Protein AF-A0A7K4DUK7-F1 (afdb_monomer)

Foldseek 3Di:
DPPLDCPVPQQPDLPCDPVNPRPPRCHPVNVQVVCVVVPHHDFDADPVRHGDDPD

Radius of gyration: 13.52 Å; Cα contacts (8 Å, |Δi|>4): 28; chains: 1; bounding box: 28×25×36 Å

Secondary structure (DSSP, 8-state):
--TT--TTTTSS-----TT--------HHHHHHHHHHTT-----B-TTS-B----

Structure (mmCIF, N/CA/C/O backbone):
data_AF-A0A7K4DUK7-F1
#
_entry.id   AF-A0A7K4DUK7-F1
#
loop_
_atom_site.group_PDB
_atom_site.id
_atom_site.type_symbol
_atom_site.label_atom_id
_atom_site.label_alt_id
_atom_site.label_comp_id
_atom_site.label_asym_id
_atom_site.label_entity_id
_atom_site.label_seq_id
_atom_site.pdbx_PDB_ins_code
_atom_site.Cartn_x
_atom_site.Cartn_y
_atom_site.Cartn_z
_atom_site.occupancy
_atom_site.B_iso_or_equiv
_atom_site.auth_seq_id
_atom_site.auth_comp_id
_atom_site.auth_asym_id
_atom_site.auth_atom_id
_atom_site.pdbx_PDB_model_num
ATOM 1 N N . TYR A 1 1 ? -3.839 7.115 -10.563 1.00 60.66 1 TYR A N 1
ATOM 2 C CA . TYR A 1 1 ? -2.570 6.467 -10.204 1.00 60.66 1 TYR A CA 1
ATOM 3 C C . TYR A 1 1 ? -2.303 6.824 -8.755 1.00 60.66 1 TYR A C 1
ATOM 5 O O . TYR A 1 1 ? -1.886 7.943 -8.542 1.00 60.66 1 TYR A O 1
ATOM 13 N N . GLY A 1 2 ? -2.710 6.018 -7.768 1.00 64.88 2 GLY A N 1
ATOM 14 C CA . GLY A 1 2 ? -2.511 6.405 -6.357 1.00 64.88 2 GLY A CA 1
ATOM 15 C C . GLY A 1 2 ? -3.651 6.083 -5.391 1.00 64.88 2 GLY A C 1
ATOM 16 O O . GLY A 1 2 ? -3.497 6.295 -4.200 1.00 64.88 2 GLY A O 1
ATOM 17 N N . ALA A 1 3 ? -4.786 5.553 -5.862 1.00 68.44 3 ALA A N 1
ATOM 18 C CA . ALA A 1 3 ? -5.797 4.991 -4.951 1.00 68.44 3 ALA A CA 1
ATOM 19 C C . ALA A 1 3 ? -5.337 3.646 -4.342 1.00 68.44 3 ALA A C 1
ATOM 21 O O . ALA A 1 3 ? -5.896 3.171 -3.362 1.00 68.44 3 ALA A O 1
ATOM 22 N N . ASP A 1 4 ? -4.329 3.049 -4.971 1.00 70.81 4 ASP A N 1
ATOM 23 C CA . ASP A 1 4 ? -3.653 1.787 -4.692 1.00 70.81 4 ASP A CA 1
ATOM 24 C C . ASP A 1 4 ? -2.211 1.995 -4.179 1.00 70.81 4 ASP A C 1
ATOM 26 O O . ASP A 1 4 ? -1.437 1.043 -4.118 1.00 70.81 4 ASP A O 1
ATOM 30 N N . ASP A 1 5 ? -1.829 3.237 -3.860 1.00 73.81 5 ASP A N 1
ATOM 31 C CA . ASP A 1 5 ? -0.515 3.578 -3.310 1.00 73.81 5 ASP A CA 1
ATOM 32 C C . ASP A 1 5 ? -0.616 3.761 -1.792 1.00 73.81 5 ASP A C 1
ATOM 34 O O . ASP A 1 5 ? -1.302 4.651 -1.291 1.00 73.81 5 ASP A O 1
ATOM 38 N N . PHE A 1 6 ? 0.052 2.873 -1.061 1.00 72.12 6 PHE A N 1
ATOM 39 C CA . PHE A 1 6 ? 0.026 2.837 0.397 1.00 72.12 6 PHE A CA 1
ATOM 40 C C . PHE A 1 6 ? 1.275 3.478 1.020 1.00 72.12 6 PHE A C 1
ATOM 42 O O . PHE A 1 6 ? 1.212 3.926 2.167 1.00 72.12 6 PHE A O 1
ATOM 49 N N . GLY A 1 7 ? 2.384 3.578 0.275 1.00 65.38 7 GLY A N 1
ATOM 50 C CA . GLY A 1 7 ? 3.681 4.023 0.796 1.00 65.38 7 GLY A CA 1
ATOM 51 C C . GLY A 1 7 ? 3.721 5.522 1.091 1.00 65.38 7 GLY A C 1
ATOM 52 O O . GLY A 1 7 ? 4.214 5.936 2.138 1.00 65.38 7 GLY A O 1
ATOM 53 N N . GLY A 1 8 ? 3.127 6.341 0.216 1.00 58.72 8 GLY A N 1
ATOM 54 C CA . GLY A 1 8 ? 3.014 7.790 0.421 1.00 58.72 8 GLY A CA 1
ATOM 55 C C . GLY A 1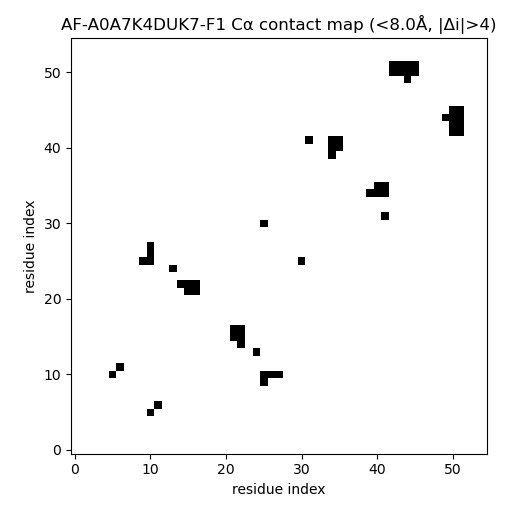 8 ? 1.857 8.226 1.329 1.00 58.72 8 GLY A C 1
ATOM 56 O O . GLY A 1 8 ? 1.824 9.380 1.748 1.00 58.72 8 GLY A O 1
ATOM 57 N N . THR A 1 9 ? 0.896 7.339 1.613 1.00 55.19 9 THR A N 1
ATOM 58 C CA . THR A 1 9 ? -0.379 7.693 2.269 1.00 55.19 9 THR A CA 1
ATOM 59 C C . THR A 1 9 ? -0.544 7.113 3.675 1.00 55.19 9 THR A C 1
ATOM 61 O O . THR A 1 9 ? -1.181 7.761 4.492 1.00 55.19 9 THR A O 1
ATOM 64 N N . LEU A 1 10 ? 0.008 5.937 4.002 1.00 57.31 10 LEU A N 1
ATOM 65 C CA . LEU A 1 10 ? -0.290 5.276 5.289 1.00 57.31 10 LEU A CA 1
ATOM 66 C C . LEU A 1 10 ? 0.923 4.994 6.182 1.00 57.31 10 LEU A C 1
ATOM 68 O O . LEU A 1 10 ? 0.749 4.831 7.385 1.00 57.31 10 LEU A O 1
ATOM 72 N N . ILE A 1 11 ? 2.138 4.945 5.632 1.00 56.88 11 ILE A N 1
ATOM 73 C CA . ILE A 1 11 ? 3.307 4.388 6.343 1.00 56.88 11 ILE A CA 1
ATOM 74 C C . ILE A 1 11 ? 4.091 5.450 7.150 1.00 56.88 11 ILE A C 1
ATOM 76 O O . ILE A 1 11 ? 4.982 5.127 7.932 1.00 56.88 11 ILE A O 1
ATOM 80 N N . GLY A 1 12 ? 3.714 6.729 7.047 1.00 53.28 12 G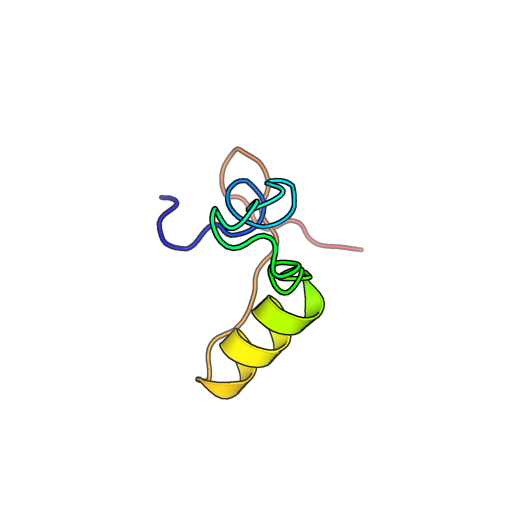LY A N 1
ATOM 81 C CA . GLY A 1 12 ? 4.358 7.833 7.778 1.00 53.28 12 GLY A CA 1
ATOM 82 C C . GLY A 1 12 ? 3.418 8.808 8.488 1.00 53.28 12 GLY A C 1
ATOM 83 O O . GLY A 1 12 ? 3.901 9.694 9.192 1.00 53.28 12 GLY A O 1
ATOM 84 N N . GLU A 1 13 ? 2.098 8.680 8.326 1.00 54.81 13 GLU A N 1
ATOM 85 C CA . GLU A 1 13 ? 1.140 9.549 9.015 1.00 54.81 13 GLU A CA 1
ATOM 86 C C . GLU A 1 13 ? 0.751 8.942 10.365 1.00 54.81 13 GLU A C 1
ATOM 88 O O . GLU A 1 13 ? 0.025 7.951 10.453 1.00 54.81 13 GLU A O 1
ATOM 93 N N . GLU A 1 14 ? 1.221 9.562 11.449 1.00 56.12 14 GLU A N 1
ATOM 94 C CA . GLU A 1 14 ? 0.705 9.288 12.786 1.00 56.12 14 GLU A CA 1
ATOM 95 C C . GLU A 1 14 ? -0.761 9.741 12.848 1.00 56.12 14 GLU A C 1
ATOM 97 O O . GLU A 1 14 ? -1.076 10.913 13.063 1.00 56.12 14 GLU A O 1
ATOM 102 N N . VAL A 1 15 ? -1.690 8.808 12.639 1.00 56.94 15 VAL A N 1
ATOM 103 C CA . VAL A 1 15 ? -3.119 9.077 12.810 1.00 56.94 15 VAL A CA 1
ATOM 104 C C . VAL A 1 15 ? -3.397 9.201 14.306 1.00 56.94 15 VAL A C 1
ATOM 106 O O . VAL A 1 15 ? -3.606 8.209 14.996 1.00 56.94 15 VAL A O 1
ATOM 109 N N . VAL A 1 16 ? -3.397 10.417 14.846 1.00 55.66 16 VAL A N 1
ATOM 110 C CA .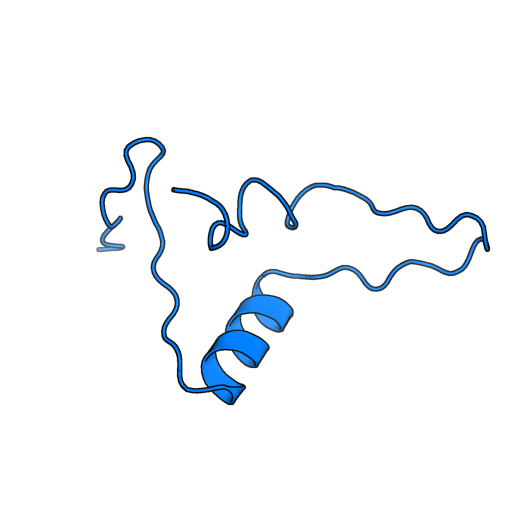 VAL A 1 16 ? -3.747 10.649 16.254 1.00 55.66 16 VAL A CA 1
ATOM 111 C C . VAL A 1 16 ? -5.269 10.664 16.393 1.00 55.66 16 VAL A C 1
ATOM 1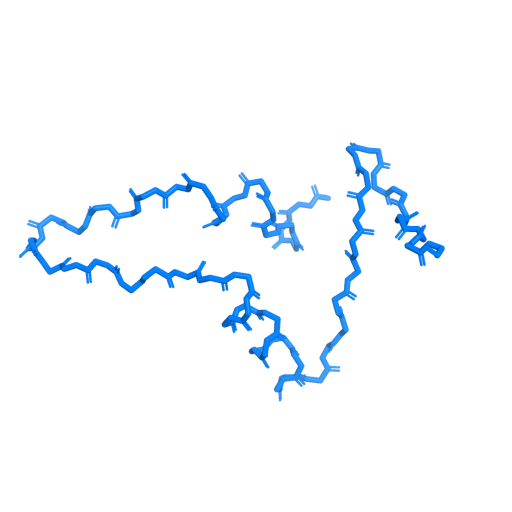13 O O . VAL A 1 16 ? -5.945 11.571 15.907 1.00 55.66 16 VAL A O 1
ATOM 116 N N . SER A 1 17 ? -5.840 9.665 17.073 1.00 57.03 17 SER A N 1
ATOM 117 C CA . SER A 1 17 ? -7.279 9.666 17.351 1.00 57.03 17 SER A CA 1
ATOM 118 C C . SER A 1 17 ? -7.632 10.788 18.341 1.00 57.03 17 SER A C 1
ATOM 120 O O . SER A 1 17 ? -6.987 10.941 19.379 1.00 57.03 17 SER A O 1
ATOM 122 N N . CYS A 1 18 ? -8.708 11.544 18.085 1.00 59.22 18 CYS A N 1
ATOM 123 C CA . CYS A 1 18 ? -9.207 12.567 19.022 1.00 59.22 18 CYS A CA 1
ATOM 124 C C . CYS A 1 18 ? -9.662 11.980 20.377 1.00 59.22 18 CYS A C 1
ATOM 126 O O . CYS A 1 18 ? -9.931 12.719 21.320 1.00 59.22 18 CYS A O 1
ATOM 128 N N . THR A 1 19 ? -9.764 10.651 20.470 1.00 64.44 19 THR A N 1
ATOM 129 C CA . THR A 1 19 ? -10.156 9.896 21.665 1.00 64.44 19 THR A CA 1
ATOM 130 C C . THR A 1 19 ? -8.989 9.535 22.588 1.00 64.44 19 THR A C 1
ATOM 132 O O . THR A 1 19 ? -9.218 8.939 23.636 1.00 64.44 19 THR A O 1
ATOM 135 N N . GLY A 1 20 ? -7.740 9.842 22.215 1.00 54.94 20 GLY A N 1
ATOM 136 C CA . GLY A 1 20 ? -6.549 9.490 23.004 1.00 54.94 20 GLY A CA 1
ATOM 137 C C . GLY A 1 20 ? -6.216 7.992 23.019 1.00 54.94 20 GLY A C 1
ATOM 138 O O . GLY A 1 20 ? -5.233 7.581 23.632 1.00 54.94 20 GLY A O 1
ATOM 139 N N . ALA A 1 21 ? -7.004 7.165 22.328 1.00 58.09 21 ALA A N 1
ATOM 140 C CA . ALA A 1 21 ? -6.652 5.784 22.048 1.00 58.09 21 ALA A CA 1
ATOM 141 C C . ALA A 1 21 ? -5.507 5.778 21.032 1.00 58.09 21 ALA A C 1
ATOM 143 O O . ALA A 1 21 ? -5.596 6.440 19.992 1.00 58.09 21 ALA A O 1
ATOM 144 N N . ARG A 1 22 ? -4.431 5.048 21.340 1.00 53.03 22 ARG A N 1
ATOM 145 C CA . ARG A 1 22 ? -3.320 4.843 20.409 1.00 53.03 22 ARG A CA 1
ATOM 146 C C . ARG A 1 22 ? -3.914 4.239 19.138 1.00 53.03 22 ARG A C 1
ATOM 148 O O . ARG A 1 22 ? -4.465 3.140 19.191 1.00 53.03 22 ARG A O 1
ATOM 155 N N . SER A 1 23 ? -3.897 4.998 18.045 1.00 55.94 23 SER A N 1
ATOM 156 C CA . SER A 1 23 ? -4.337 4.480 16.756 1.00 55.94 23 SER A CA 1
ATOM 157 C C . SER A 1 23 ? -3.447 3.293 16.437 1.00 55.94 23 SER A C 1
ATOM 159 O O . SER A 1 23 ? -2.238 3.344 16.663 1.00 55.94 23 SER A O 1
ATOM 161 N N . THR A 1 24 ? -4.050 2.185 16.032 1.00 54.16 24 THR A N 1
ATOM 162 C CA . THR A 1 24 ? -3.306 1.010 15.592 1.00 54.16 24 THR A CA 1
ATOM 163 C C . THR A 1 24 ? -2.332 1.451 14.508 1.00 54.16 24 THR A C 1
ATOM 165 O O . THR A 1 24 ? -2.774 1.903 13.454 1.00 54.16 24 THR A O 1
ATOM 168 N N . GLU A 1 25 ? -1.029 1.363 14.780 1.00 64.75 25 GLU A N 1
ATOM 169 C CA . GLU A 1 25 ? 0.009 1.649 13.790 1.00 64.75 25 GLU A CA 1
ATOM 170 C C . GLU A 1 25 ? -0.186 0.663 12.627 1.00 64.75 25 GLU A C 1
ATOM 172 O O . GLU A 1 25 ? 0.054 -0.541 12.758 1.00 64.75 25 GLU A O 1
ATOM 177 N N . LEU A 1 26 ? -0.718 1.157 11.506 1.00 70.31 26 LEU A N 1
ATOM 178 C CA . LEU A 1 26 ? -0.854 0.402 10.265 1.00 70.31 26 LEU A CA 1
ATOM 179 C C . LEU A 1 26 ? 0.542 0.226 9.673 1.00 70.31 26 LEU A C 1
ATOM 181 O O . LEU A 1 26 ? 1.008 1.029 8.878 1.00 70.31 26 LEU A O 1
ATOM 185 N N . THR A 1 27 ? 1.225 -0.820 10.120 1.00 76.94 27 THR A N 1
ATOM 186 C CA . THR A 1 27 ? 2.534 -1.193 9.579 1.00 76.94 27 THR A CA 1
ATOM 187 C C . THR A 1 27 ? 2.400 -1.784 8.177 1.00 76.94 27 THR A C 1
ATOM 189 O O . THR A 1 27 ? 1.392 -2.420 7.851 1.00 76.94 27 THR A O 1
ATOM 192 N N . ASP A 1 28 ? 3.468 -1.680 7.392 1.00 78.50 28 ASP A N 1
ATOM 193 C CA . ASP A 1 28 ? 3.635 -2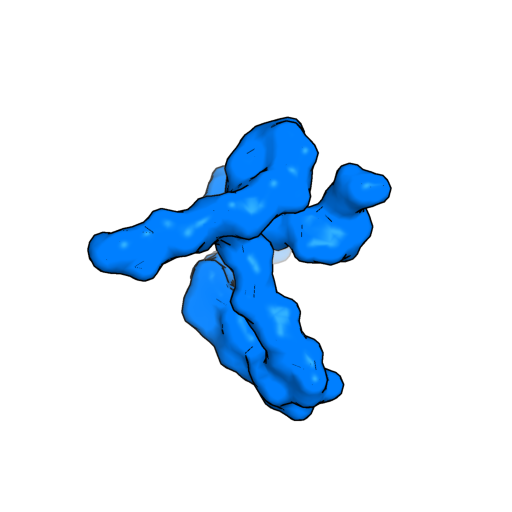.257 6.050 1.00 78.50 28 ASP A CA 1
ATOM 194 C C . ASP A 1 28 ? 3.231 -3.732 6.030 1.00 78.50 28 ASP A C 1
ATOM 196 O O . ASP A 1 28 ? 2.569 -4.212 5.108 1.00 78.50 28 ASP A O 1
ATOM 200 N N . LYS A 1 29 ? 3.578 -4.450 7.104 1.00 83.38 29 LYS A N 1
ATOM 201 C CA . LYS A 1 29 ? 3.246 -5.859 7.285 1.00 83.38 29 LYS A CA 1
ATOM 202 C C . LYS A 1 29 ? 1.739 -6.097 7.360 1.00 83.38 29 LYS A C 1
ATOM 204 O O . LYS A 1 29 ? 1.246 -7.006 6.701 1.00 83.38 29 LYS A O 1
ATOM 209 N N . ILE A 1 30 ? 1.011 -5.307 8.150 1.00 84.81 30 ILE A N 1
ATOM 210 C CA . ILE A 1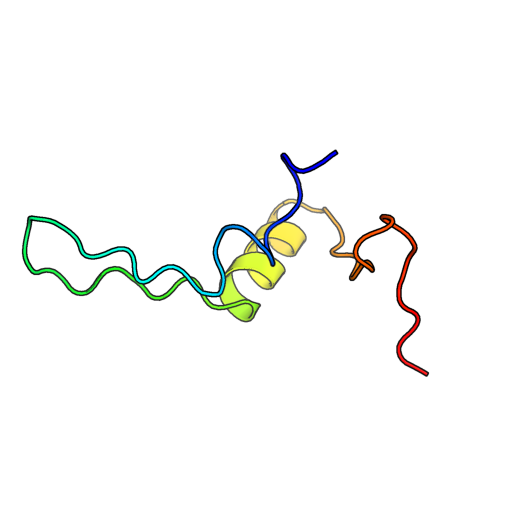 30 ? -0.445 -5.465 8.308 1.00 84.81 30 ILE A CA 1
ATOM 211 C C . ILE A 1 30 ? -1.149 -5.197 6.974 1.00 84.81 30 ILE A C 1
ATOM 213 O O . ILE A 1 30 ? -2.055 -5.938 6.597 1.00 84.81 30 ILE A O 1
ATOM 217 N N . ILE A 1 31 ? -0.705 -4.169 6.247 1.00 82.94 31 ILE A N 1
ATOM 218 C CA . ILE A 1 31 ? -1.254 -3.804 4.936 1.00 82.94 31 ILE A CA 1
ATOM 219 C C . ILE A 1 31 ? -0.988 -4.924 3.921 1.00 82.94 31 ILE A C 1
ATOM 221 O O . ILE A 1 31 ? -1.918 -5.411 3.278 1.00 82.94 31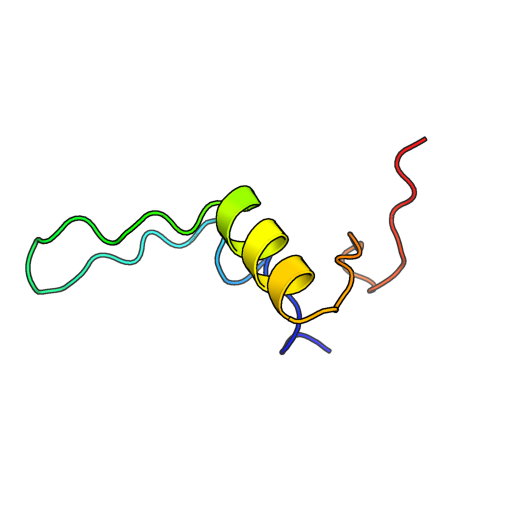 ILE A O 1
ATOM 225 N N . THR A 1 32 ? 0.260 -5.388 3.833 1.00 86.88 32 THR A N 1
ATOM 226 C CA . THR A 1 32 ? 0.673 -6.469 2.925 1.00 86.88 32 THR A CA 1
ATOM 227 C C . THR A 1 32 ? -0.091 -7.765 3.200 1.00 86.88 32 THR A C 1
ATOM 229 O O . THR A 1 32 ? -0.618 -8.385 2.275 1.00 86.88 32 THR A O 1
ATOM 232 N N . ASP A 1 33 ? -0.211 -8.161 4.470 1.00 89.94 33 ASP A N 1
ATOM 233 C CA . ASP A 1 33 ? -0.930 -9.375 4.863 1.00 89.94 33 ASP A CA 1
ATOM 234 C C . ASP A 1 33 ? -2.425 -9.285 4.486 1.00 89.94 33 ASP A C 1
ATOM 236 O O . ASP A 1 33 ? -2.992 -10.249 3.963 1.00 89.94 33 ASP A O 1
ATOM 240 N N . ALA A 1 34 ? -3.060 -8.122 4.678 1.00 89.00 34 ALA A N 1
ATOM 241 C CA . ALA A 1 34 ? -4.460 -7.906 4.310 1.00 89.00 34 ALA A CA 1
ATOM 242 C C . ALA A 1 34 ? -4.691 -7.965 2.789 1.00 89.00 34 ALA A C 1
ATOM 244 O O . ALA A 1 34 ? -5.662 -8.581 2.346 1.00 89.00 34 ALA A O 1
ATOM 245 N N . ILE A 1 35 ? -3.795 -7.376 1.987 1.00 88.44 35 ILE A N 1
ATOM 246 C CA . ILE A 1 35 ? -3.856 -7.422 0.514 1.00 88.44 35 ILE A CA 1
ATOM 247 C C . ILE A 1 35 ? -3.760 -8.871 0.019 1.00 88.44 35 ILE A C 1
ATOM 249 O O . ILE A 1 35 ? -4.551 -9.296 -0.829 1.00 88.44 35 ILE A O 1
ATOM 253 N N . HIS A 1 36 ? -2.851 -9.662 0.593 1.00 92.62 36 HIS A N 1
ATOM 254 C CA . HIS A 1 36 ? -2.748 -11.084 0.272 1.00 92.62 36 HIS A CA 1
ATOM 255 C C . HIS A 1 36 ? -3.999 -11.869 0.683 1.00 92.62 36 HIS A C 1
ATOM 257 O O . HIS A 1 36 ? -4.451 -12.733 -0.069 1.00 92.62 36 HIS A O 1
ATOM 263 N N . GLN A 1 37 ? -4.604 -11.556 1.835 1.00 94.38 37 GLN A N 1
ATOM 264 C CA . GLN A 1 37 ? -5.819 -12.228 2.311 1.00 94.38 37 GLN A CA 1
ATOM 265 C C . GLN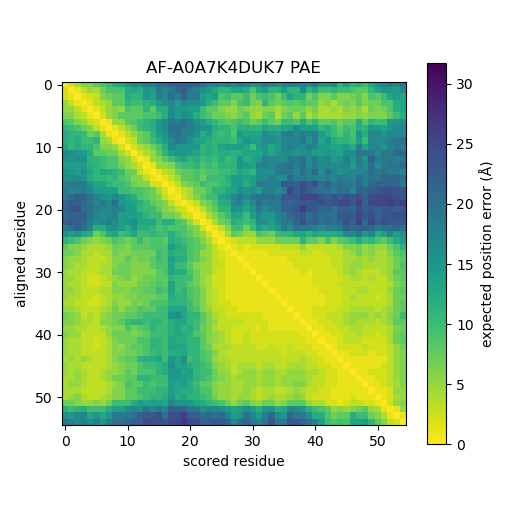 A 1 37 ? -7.005 -12.067 1.346 1.00 94.38 37 GLN A C 1
ATOM 267 O O . GLN A 1 37 ? -7.830 -12.975 1.234 1.00 94.38 37 GLN A O 1
ATOM 272 N N . ILE A 1 38 ? -7.086 -10.943 0.628 1.00 92.56 38 ILE A N 1
ATOM 273 C CA . ILE A 1 38 ? -8.123 -10.696 -0.388 1.00 92.56 38 ILE A CA 1
ATOM 274 C C . ILE A 1 38 ? -7.718 -11.152 -1.802 1.00 92.56 38 ILE A C 1
ATOM 276 O O . ILE A 1 38 ? -8.465 -10.928 -2.752 1.00 92.56 38 ILE A O 1
ATOM 280 N N . GLY A 1 39 ? -6.566 -11.816 -1.949 1.00 94.56 39 GLY A N 1
ATOM 281 C CA . GLY A 1 39 ? -6.123 -12.449 -3.195 1.00 94.56 39 GLY A CA 1
ATOM 282 C C . GLY A 1 39 ? -5.392 -11.532 -4.178 1.00 94.56 39 GLY A C 1
ATOM 283 O O . GLY A 1 39 ? -5.183 -11.922 -5.325 1.00 94.56 39 GLY A O 1
ATOM 284 N N . TYR A 1 40 ? -4.996 -10.334 -3.750 1.00 91.19 40 TYR A N 1
ATOM 285 C CA . TYR A 1 40 ? -4.182 -9.420 -4.554 1.00 91.19 40 TYR A CA 1
ATOM 286 C C . TYR A 1 40 ? -2.687 -9.620 -4.267 1.00 91.19 40 TYR A C 1
ATOM 288 O O . TYR A 1 40 ? -2.311 -10.349 -3.350 1.00 91.19 40 TYR A O 1
ATOM 296 N N . GLN A 1 41 ? -1.828 -9.011 -5.085 1.00 89.00 41 GLN A N 1
ATOM 297 C CA . GLN A 1 41 ? -0.371 -9.011 -4.918 1.00 89.00 41 GLN A CA 1
ATOM 298 C C . GLN A 1 41 ? 0.117 -7.576 -4.726 1.00 89.00 41 GLN A C 1
ATOM 300 O O . GLN A 1 41 ? -0.426 -6.656 -5.341 1.00 89.00 41 GLN A O 1
ATOM 305 N N . VAL A 1 42 ? 1.121 -7.401 -3.870 1.00 87.88 42 VAL A N 1
ATOM 306 C CA . VAL A 1 42 ? 1.771 -6.108 -3.623 1.00 87.88 42 VAL A CA 1
ATOM 307 C C . VAL A 1 42 ? 2.948 -5.944 -4.583 1.00 87.88 42 VAL A C 1
ATOM 309 O O . VAL A 1 42 ? 3.690 -6.897 -4.804 1.00 87.88 42 VAL A O 1
ATOM 312 N N . GLU A 1 43 ? 3.120 -4.741 -5.132 1.00 87.81 43 GLU A N 1
ATOM 313 C CA . GLU A 1 43 ? 4.229 -4.383 -6.022 1.00 87.81 43 GLU A CA 1
ATOM 314 C C . GLU A 1 43 ? 4.842 -3.058 -5.554 1.00 87.81 43 GLU A C 1
ATOM 316 O O . GLU A 1 43 ? 4.149 -2.037 -5.500 1.00 87.81 43 GLU A O 1
ATOM 321 N N . GLU A 1 44 ? 6.136 -3.070 -5.242 1.00 85.44 44 GLU A N 1
ATOM 322 C CA . GLU A 1 44 ? 6.891 -1.861 -4.907 1.00 85.44 44 GLU A CA 1
ATOM 323 C C . GLU A 1 44 ? 7.236 -1.076 -6.174 1.00 85.44 44 GLU A C 1
ATOM 325 O O . GLU A 1 44 ? 7.673 -1.641 -7.182 1.00 85.44 44 GLU A O 1
ATOM 330 N N . ARG A 1 45 ? 7.034 0.244 -6.138 1.00 86.19 45 ARG A N 1
ATOM 331 C CA . ARG A 1 45 ? 7.174 1.116 -7.312 1.00 86.19 45 ARG A CA 1
ATOM 332 C C . ARG A 1 45 ? 7.965 2.379 -6.996 1.00 86.19 45 ARG A C 1
ATOM 334 O O . ARG A 1 45 ? 7.925 2.887 -5.880 1.00 86.19 45 ARG A O 1
ATOM 341 N N . ASP A 1 46 ? 8.663 2.904 -8.001 1.00 85.56 46 ASP A N 1
ATOM 342 C CA . ASP A 1 46 ? 9.287 4.226 -7.924 1.00 85.56 46 ASP A CA 1
ATOM 343 C C . ASP A 1 46 ? 8.247 5.358 -8.080 1.00 85.56 46 ASP A C 1
ATOM 345 O O . ASP A 1 46 ? 7.080 5.131 -8.409 1.00 85.56 46 ASP A O 1
ATOM 349 N N . ASN A 1 47 ? 8.678 6.611 -7.904 1.00 80.94 47 ASN A N 1
ATOM 350 C CA . ASN A 1 47 ? 7.812 7.792 -8.061 1.00 80.94 47 ASN A CA 1
ATOM 351 C C . ASN A 1 47 ? 7.255 7.977 -9.491 1.00 80.94 47 ASN A C 1
ATOM 353 O O . ASN A 1 47 ? 6.401 8.836 -9.717 1.00 80.94 47 ASN A O 1
ATOM 357 N N . PHE A 1 48 ? 7.752 7.210 -10.462 1.00 85.12 48 PHE A N 1
ATOM 358 C CA . PHE A 1 48 ? 7.288 7.176 -11.846 1.00 85.12 48 PHE A CA 1
ATOM 359 C C . PHE A 1 48 ? 6.410 5.943 -12.135 1.00 85.12 48 PHE A C 1
ATOM 361 O O . PHE A 1 48 ? 6.058 5.712 -13.291 1.00 85.12 48 PHE A O 1
ATOM 368 N N . TYR A 1 49 ? 5.996 5.206 -11.095 1.00 81.00 49 TYR A N 1
ATOM 369 C CA . TYR A 1 49 ? 5.162 4.000 -11.137 1.00 81.00 49 TYR A CA 1
ATOM 370 C C . TYR A 1 49 ? 5.808 2.791 -11.827 1.00 81.00 49 TYR A C 1
ATOM 372 O O . TYR A 1 49 ? 5.101 1.853 -12.206 1.00 81.00 49 TYR A O 1
ATOM 380 N N . ASN A 1 50 ? 7.133 2.777 -11.972 1.00 87.19 50 ASN A N 1
ATOM 381 C CA . ASN A 1 50 ? 7.843 1.611 -12.486 1.00 87.19 50 A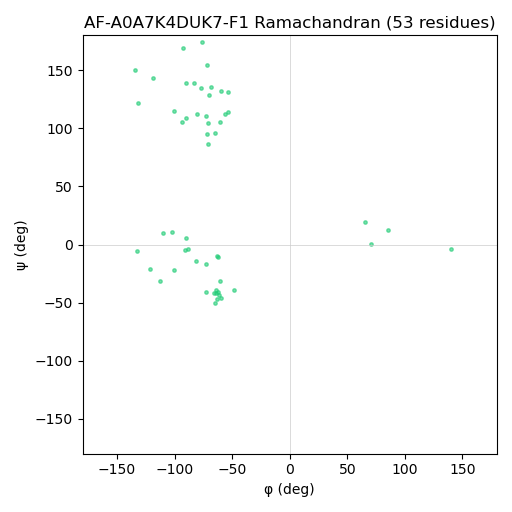SN A CA 1
ATOM 382 C C . ASN A 1 50 ? 8.089 0.602 -11.355 1.00 87.19 50 ASN A C 1
ATOM 384 O O . ASN A 1 50 ? 8.464 1.027 -10.260 1.00 87.19 50 ASN A O 1
ATOM 388 N N . PRO A 1 51 ? 7.935 -0.713 -11.607 1.00 88.12 51 PRO A N 1
ATOM 389 C CA . PRO A 1 51 ? 8.331 -1.755 -10.665 1.00 88.12 51 PRO A CA 1
ATOM 390 C C . PRO A 1 51 ? 9.787 -1.609 -10.225 1.00 88.12 51 PRO A C 1
ATOM 392 O O . PRO A 1 51 ? 10.686 -1.484 -11.063 1.00 88.12 51 PRO A O 1
ATOM 395 N N . VAL A 1 52 ? 10.029 -1.666 -8.918 1.00 87.69 52 VAL A N 1
ATOM 396 C CA . VAL A 1 52 ? 11.384 -1.739 -8.368 1.00 87.69 52 VAL A CA 1
ATOM 397 C C . VAL A 1 52 ? 11.729 -3.210 -8.170 1.00 87.69 52 VAL A C 1
ATOM 399 O O . VAL A 1 52 ? 11.266 -3.854 -7.234 1.00 87.69 52 VAL A O 1
ATOM 402 N N . THR A 1 53 ? 12.574 -3.767 -9.035 1.00 77.56 53 THR A N 1
ATOM 403 C CA . THR A 1 53 ? 13.143 -5.097 -8.787 1.00 77.56 53 THR A CA 1
ATOM 404 C C . THR A 1 53 ? 14.177 -5.006 -7.670 1.00 77.56 53 THR A C 1
ATOM 406 O O . THR A 1 53 ? 15.255 -4.443 -7.871 1.00 77.56 53 THR A O 1
ATOM 409 N N . LEU A 1 54 ? 13.871 -5.583 -6.509 1.00 58.91 54 LEU A N 1
ATOM 410 C CA . LEU A 1 54 ? 14.873 -5.896 -5.492 1.00 58.91 54 LEU A CA 1
ATOM 411 C C . LEU A 1 54 ? 15.718 -7.068 -6.015 1.00 58.91 54 LEU A C 1
ATOM 413 O O . LEU A 1 54 ? 15.235 -8.197 -6.086 1.00 58.91 54 LEU A O 1
ATOM 417 N N . SER A 1 55 ? 16.940 -6.774 -6.463 1.00 49.47 55 SER A N 1
ATOM 418 C CA . SER A 1 55 ? 17.945 -7.769 -6.869 1.00 49.47 55 SER A CA 1
ATOM 419 C C . SER A 1 55 ? 18.561 -8.488 -5.678 1.00 49.47 55 SER A C 1
ATOM 421 O O . SER A 1 55 ? 18.896 -7.763 -4.712 1.00 49.47 55 SER A O 1
#

Mean predicted aligned error: 9.1 Å

pLDDT: mean 73.04, std 14.36, range [49.47, 94.56]

Sequence (55 aa):
YGADDFGGTLIGEEVVSCTGARSTELTDKIITDAIHQIGYQVEERDNFYNPVTLS

Nearest PDB structures (foldseek):
  6m6b-assembly1_C  TM=5.631E-01  e=2.604E-01  Thermus thermophilus HB8
  6asg-assembly1_C  TM=5.457E-01  e=4.006E-01  Thermus thermophilus HB8
  5zx3-assembly1_C  TM=5.257E-01  e=2.060E+00  Mycobacterium tuberculosis H37Rv
  6kon-assembly1_C  TM=5.081E-01  e=2.060E+00  Mycobacterium tuberculosis H37Rv
  6cce-assembly1_C  TM=5.123E-01  e=2.245E+00  Mycolicibacterium smegmatis MC2 155

Solvent-accessible surface area (backbone atoms only — not comparable to full-atom values): 3850 Å² total; per-residue (Å²): 139,59,97,86,50,54,74,92,66,48,68,78,61,84,62,76,45,96,80,75,52,81,49,80,80,64,42,71,65,60,54,52,53,51,43,46,74,76,73,50,84,91,78,60,59,49,101,83,70,44,77,57,80,86,125